Protein AF-A0A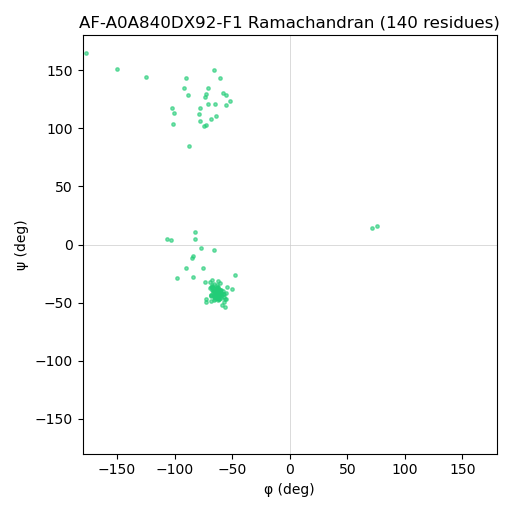840DX92-F1 (afdb_monomer)

Solvent-accessible surface area (backbone atoms only — not comparable to full-atom values): 8517 Å² total; per-residue (Å²): 132,84,85,74,58,65,70,58,54,53,52,54,48,53,53,48,51,53,51,50,51,53,52,49,52,52,44,52,51,52,39,49,50,43,52,50,52,39,52,53,47,51,53,49,46,73,71,51,82,52,70,67,60,36,54,54,44,51,52,54,42,55,54,37,52,53,51,41,50,52,41,51,52,52,36,49,76,71,65,58,73,82,78,85,65,82,79,79,75,59,78,94,72,44,72,76,79,78,55,84,82,82,84,81,93,69,54,73,66,58,52,54,50,51,50,52,36,38,76,70,62,76,38,95,42,71,66,62,53,52,54,50,54,5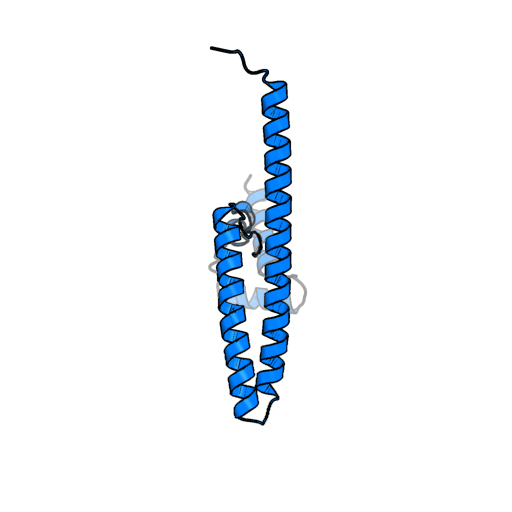1,51,51,57,57,65,74,74,112

Structure (mmCIF, N/CA/C/O backbone):
data_AF-A0A840DX92-F1
#
_entry.id   AF-A0A840DX92-F1
#
loop_
_atom_site.group_PDB
_atom_site.id
_atom_site.type_symbol
_atom_site.label_atom_id
_atom_site.label_alt_id
_atom_site.label_comp_id
_atom_site.label_asym_id
_atom_site.label_entity_id
_atom_site.label_seq_id
_atom_site.pdbx_PDB_ins_code
_atom_site.Cartn_x
_atom_site.Cartn_y
_atom_site.Cartn_z
_atom_site.occupancy
_atom_site.B_iso_or_equiv
_atom_site.auth_seq_id
_atom_site.auth_comp_id
_atom_site.auth_asym_id
_atom_site.auth_atom_id
_atom_site.pdbx_PDB_model_num
ATOM 1 N N . MET A 1 1 ? 45.157 -16.743 -9.647 1.00 46.47 1 MET A N 1
ATOM 2 C CA . MET A 1 1 ? 43.713 -16.441 -9.500 1.00 46.47 1 MET A CA 1
ATOM 3 C C . MET A 1 1 ? 42.915 -17.685 -9.875 1.00 46.47 1 MET A C 1
ATOM 5 O O . MET A 1 1 ? 43.196 -18.246 -10.924 1.00 46.47 1 MET A O 1
ATOM 9 N N . ARG A 1 2 ? 41.995 -18.182 -9.030 1.00 54.06 2 ARG A N 1
ATOM 10 C CA . ARG A 1 2 ? 41.185 -19.369 -9.380 1.00 54.06 2 ARG A CA 1
ATOM 11 C C . ARG A 1 2 ? 40.133 -18.986 -10.433 1.00 54.06 2 ARG A C 1
ATOM 13 O O . ARG A 1 2 ? 39.370 -18.057 -10.166 1.00 54.06 2 ARG A O 1
ATOM 20 N N . PRO A 1 3 ? 40.038 -19.690 -11.574 1.00 50.78 3 PRO A N 1
ATOM 21 C CA . PRO A 1 3 ? 38.937 -19.497 -12.504 1.00 50.78 3 PRO A CA 1
ATOM 22 C C . PRO A 1 3 ? 37.658 -20.018 -11.843 1.00 50.78 3 PRO A C 1
ATOM 24 O O . PRO A 1 3 ? 37.463 -21.210 -11.620 1.00 50.78 3 PRO A O 1
ATOM 27 N N . THR A 1 4 ? 36.784 -19.104 -11.453 1.00 64.56 4 THR A N 1
ATOM 28 C CA . THR A 1 4 ? 35.440 -19.431 -10.976 1.00 64.56 4 THR A CA 1
ATOM 29 C C . THR A 1 4 ? 34.589 -19.899 -12.149 1.00 64.56 4 THR A C 1
ATOM 31 O O . THR A 1 4 ? 34.387 -19.146 -13.100 1.00 64.56 4 THR A O 1
ATOM 34 N N . ASN A 1 5 ? 34.070 -21.122 -12.058 1.00 74.06 5 ASN A N 1
ATOM 35 C CA . ASN A 1 5 ? 33.179 -21.703 -13.054 1.00 74.06 5 ASN A CA 1
ATOM 36 C C . ASN A 1 5 ? 31.946 -20.791 -13.286 1.00 74.06 5 ASN A C 1
ATOM 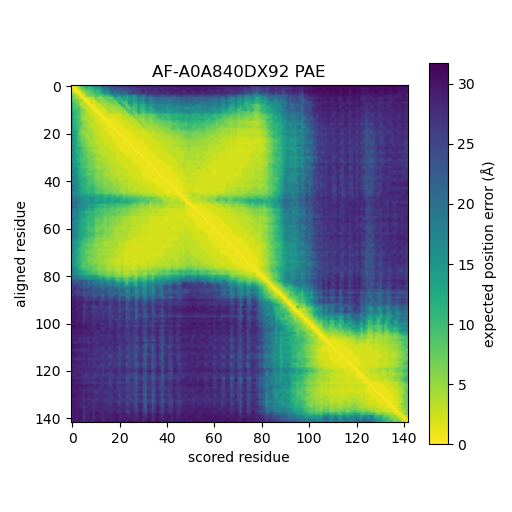38 O O . ASN A 1 5 ? 31.189 -20.553 -12.336 1.00 74.06 5 ASN A O 1
ATOM 42 N N . PRO A 1 6 ? 31.716 -20.290 -14.514 1.00 71.75 6 PRO A N 1
ATOM 43 C CA . PRO A 1 6 ? 30.628 -19.358 -14.815 1.00 71.75 6 PRO A CA 1
ATOM 44 C C . PRO A 1 6 ? 29.239 -19.961 -14.562 1.00 71.75 6 PRO A C 1
ATOM 46 O O . PRO A 1 6 ? 28.342 -19.250 -14.114 1.00 71.75 6 PRO A O 1
ATOM 49 N N . ARG A 1 7 ? 29.071 -21.281 -14.741 1.00 69.69 7 ARG A N 1
ATOM 50 C CA . ARG A 1 7 ? 27.802 -21.976 -14.452 1.00 69.69 7 ARG A CA 1
ATOM 51 C C . ARG A 1 7 ? 27.480 -21.996 -12.958 1.00 69.69 7 ARG A C 1
ATOM 53 O O . ARG A 1 7 ? 26.326 -21.842 -12.579 1.00 69.69 7 ARG A O 1
ATOM 60 N N . LYS A 1 8 ? 28.506 -22.133 -12.110 1.00 70.94 8 LYS A N 1
ATOM 61 C CA . LYS A 1 8 ? 28.344 -22.107 -10.650 1.00 70.94 8 LYS A CA 1
ATOM 62 C C . LYS A 1 8 ? 27.934 -20.712 -10.165 1.00 70.94 8 LYS A C 1
ATOM 64 O O . LYS A 1 8 ? 26.987 -20.595 -9.402 1.00 70.94 8 LYS A O 1
ATOM 69 N N . ARG A 1 9 ? 28.562 -19.657 -10.703 1.00 69.88 9 ARG A N 1
ATOM 70 C CA . ARG A 1 9 ? 28.178 -18.261 -10.420 1.00 69.88 9 ARG A CA 1
ATOM 71 C C . ARG A 1 9 ? 26.729 -17.953 -10.813 1.00 69.88 9 ARG A C 1
ATOM 73 O O . ARG A 1 9 ? 26.036 -17.297 -10.047 1.00 69.88 9 ARG A O 1
ATOM 80 N N . ALA A 1 10 ? 26.276 -18.425 -11.975 1.00 72.00 10 ALA A N 1
ATOM 81 C CA . ALA A 1 10 ? 24.899 -18.220 -12.427 1.00 72.00 10 ALA A CA 1
ATOM 82 C C . ALA A 1 10 ? 23.871 -18.909 -11.510 1.00 72.00 10 ALA A C 1
ATOM 84 O O . ALA A 1 10 ? 22.875 -18.295 -11.139 1.00 72.00 10 ALA A O 1
ATOM 85 N N . PHE A 1 11 ? 24.145 -20.146 -11.084 1.00 75.12 11 PHE A N 1
ATOM 86 C CA . PHE A 1 11 ? 23.294 -20.868 -10.133 1.00 75.12 11 PHE A CA 1
ATOM 87 C C . PHE A 1 11 ? 23.232 -20.175 -8.762 1.00 75.12 11 PHE A C 1
ATOM 89 O O . PHE A 1 11 ? 22.150 -20.013 -8.200 1.00 75.12 11 PHE A O 1
ATOM 96 N N . ASP A 1 12 ? 24.374 -19.715 -8.243 1.00 77.19 12 ASP A N 1
ATOM 97 C CA . ASP A 1 12 ? 24.442 -19.003 -6.960 1.00 77.19 12 ASP A CA 1
ATOM 98 C C . ASP A 1 12 ? 23.653 -17.675 -7.003 1.00 77.19 12 ASP A C 1
ATOM 100 O O . ASP A 1 12 ? 22.953 -17.331 -6.045 1.00 77.19 12 ASP A O 1
ATOM 104 N N . LEU A 1 13 ? 23.703 -16.957 -8.134 1.00 79.62 13 LEU A N 1
ATOM 105 C CA . LEU A 1 13 ? 22.904 -15.750 -8.380 1.00 79.62 13 LEU A CA 1
ATOM 106 C C . LEU A 1 13 ? 21.401 -16.056 -8.427 1.00 79.62 13 LEU A C 1
ATOM 108 O O . LEU A 1 13 ? 20.617 -15.374 -7.771 1.00 79.62 13 LEU A O 1
ATOM 112 N N . GLU A 1 14 ? 20.992 -17.114 -9.128 1.00 81.75 14 GLU A N 1
ATOM 113 C CA . GLU A 1 14 ? 19.582 -17.509 -9.226 1.00 81.75 14 GLU A CA 1
ATOM 114 C C . GLU A 1 14 ? 18.994 -17.888 -7.852 1.00 81.75 14 GLU A C 1
ATOM 116 O O . GLU A 1 14 ? 17.871 -17.507 -7.506 1.00 81.75 14 GLU A O 1
ATOM 121 N N . GLN A 1 15 ? 19.759 -18.606 -7.024 1.00 85.25 15 GLN A N 1
ATOM 122 C CA . GLN A 1 15 ? 19.353 -18.945 -5.655 1.00 85.25 15 GLN A CA 1
ATOM 123 C C . GLN A 1 15 ? 19.249 -17.701 -4.766 1.00 85.25 15 GLN A C 1
ATOM 125 O O . GLN A 1 15 ? 18.307 -17.574 -3.974 1.00 85.25 15 GLN A O 1
ATOM 130 N N . TYR A 1 16 ? 20.183 -16.760 -4.915 1.00 84.75 16 TYR A N 1
ATOM 131 C CA . TYR A 1 16 ? 20.140 -15.479 -4.218 1.00 84.75 16 TYR A CA 1
ATOM 132 C C . TYR A 1 16 ? 18.891 -14.670 -4.598 1.00 84.75 16 TYR A C 1
ATOM 134 O O . TYR A 1 16 ? 18.167 -14.211 -3.712 1.00 84.75 16 TYR A O 1
ATOM 142 N N . GLU A 1 17 ? 18.576 -14.560 -5.889 1.00 85.50 17 GLU A N 1
ATOM 143 C CA . GLU A 1 17 ? 17.382 -13.864 -6.377 1.00 85.50 17 GLU A CA 1
ATOM 144 C C . GLU A 1 17 ? 16.087 -14.509 -5.874 1.00 85.50 17 GLU A C 1
ATOM 146 O O . GLU A 1 17 ? 15.185 -13.808 -5.409 1.00 85.50 17 GLU A O 1
ATOM 151 N N . LYS A 1 18 ? 15.995 -15.845 -5.894 1.00 87.88 18 LYS A N 1
ATOM 152 C CA . LYS A 1 18 ? 14.846 -16.577 -5.330 1.00 87.88 18 LYS A CA 1
ATOM 153 C C . LYS A 1 18 ? 14.673 -16.289 -3.840 1.00 87.88 18 LYS A C 1
ATOM 155 O O . LYS A 1 18 ? 13.550 -16.080 -3.380 1.00 87.88 18 LYS A O 1
ATOM 160 N N . LYS A 1 19 ? 15.771 -16.242 -3.081 1.00 88.50 19 LYS A N 1
ATOM 161 C CA . LYS A 1 19 ? 15.740 -15.909 -1.651 1.00 88.50 19 LYS A CA 1
ATOM 162 C C . LYS A 1 19 ? 15.285 -14.467 -1.418 1.00 88.50 19 LYS A C 1
ATOM 164 O O . LYS A 1 19 ? 14.463 -14.241 -0.534 1.00 88.50 19 LYS A O 1
ATOM 169 N N . GLN A 1 20 ? 15.766 -13.515 -2.217 1.00 87.06 20 GLN A N 1
ATOM 170 C CA . GLN A 1 20 ? 15.334 -12.115 -2.142 1.00 87.06 20 GLN A CA 1
ATOM 171 C C . GLN A 1 20 ? 13.840 -11.966 -2.450 1.00 87.06 20 GLN A C 1
ATOM 173 O O . GLN A 1 20 ? 13.124 -11.334 -1.676 1.00 87.06 20 GLN A O 1
ATOM 178 N N . LYS A 1 21 ? 13.343 -12.622 -3.507 1.00 88.25 21 LYS A N 1
ATOM 179 C CA . LYS A 1 21 ? 11.913 -12.622 -3.863 1.00 88.25 21 LYS A CA 1
ATOM 180 C C . LYS A 1 21 ? 11.036 -13.140 -2.725 1.00 88.25 21 LYS A C 1
ATOM 182 O O . LYS A 1 21 ? 10.131 -12.430 -2.304 1.00 88.25 21 LYS A O 1
ATOM 187 N N . LYS A 1 22 ? 11.371 -14.299 -2.145 1.00 90.81 22 LYS A N 1
ATOM 188 C CA . LYS A 1 22 ? 10.637 -14.854 -0.990 1.00 90.81 22 LYS A CA 1
ATOM 189 C C . LYS A 1 22 ? 10.617 -13.906 0.207 1.00 90.81 22 LYS A C 1
ATOM 191 O O . LYS A 1 22 ? 9.616 -13.789 0.903 1.00 90.81 22 LYS A O 1
ATOM 196 N N . GLN A 1 23 ? 11.732 -13.228 0.469 1.00 90.19 23 GLN A N 1
ATOM 197 C CA . GLN A 1 23 ? 11.794 -12.265 1.563 1.00 90.19 23 GLN A CA 1
ATOM 198 C C . GLN A 1 23 ? 10.946 -11.018 1.296 1.00 90.19 23 GLN A C 1
ATOM 200 O O . GLN A 1 23 ? 10.355 -10.488 2.233 1.00 90.19 23 GLN A O 1
ATOM 205 N N . ILE A 1 24 ? 10.902 -10.542 0.051 1.00 90.31 24 ILE A N 1
ATOM 206 C CA . ILE A 1 24 ? 10.035 -9.435 -0.363 1.00 90.31 24 ILE A CA 1
ATOM 207 C C . ILE A 1 24 ? 8.565 -9.848 -0.235 1.00 90.31 24 ILE A C 1
ATOM 209 O O . ILE A 1 24 ? 7.790 -9.112 0.364 1.00 90.31 24 ILE A O 1
ATOM 213 N N . GLU A 1 25 ? 8.192 -11.035 -0.719 1.00 91.62 25 GLU A N 1
ATOM 214 C CA . GLU A 1 25 ? 6.835 -11.586 -0.584 1.00 91.62 25 GLU A CA 1
ATOM 215 C C . GLU A 1 25 ? 6.397 -11.670 0.881 1.00 91.62 25 GLU A C 1
ATOM 217 O O . GLU A 1 25 ? 5.320 -11.194 1.230 1.00 91.62 25 GLU A O 1
ATOM 222 N N . HIS A 1 26 ? 7.263 -12.184 1.757 1.00 92.31 26 HIS A N 1
ATOM 223 C CA . HIS A 1 26 ? 6.989 -12.257 3.194 1.00 92.31 26 HIS A CA 1
ATOM 224 C C . HIS A 1 26 ? 6.768 -10.881 3.832 1.00 92.31 26 HIS A C 1
ATOM 226 O O . HIS A 1 26 ? 5.880 -10.704 4.663 1.00 92.31 26 HIS A O 1
ATOM 232 N N . LEU A 1 27 ? 7.569 -9.884 3.446 1.00 90.50 27 LEU A N 1
ATOM 233 C CA . LEU A 1 27 ? 7.412 -8.513 3.934 1.00 90.50 27 LEU A CA 1
ATOM 234 C C . LEU A 1 27 ? 6.127 -7.859 3.416 1.00 90.50 27 LEU A C 1
ATOM 236 O O . LEU A 1 27 ? 5.480 -7.128 4.163 1.00 90.50 27 LEU A O 1
ATOM 240 N N . LEU A 1 28 ? 5.738 -8.142 2.171 1.00 90.50 28 LEU A N 1
ATOM 241 C CA . LEU A 1 28 ? 4.468 -7.683 1.611 1.00 90.50 28 LEU A CA 1
ATOM 242 C C . LEU A 1 28 ? 3.280 -8.294 2.351 1.00 90.50 28 LEU A C 1
ATOM 244 O O . LEU A 1 28 ? 2.308 -7.587 2.612 1.00 90.50 28 LEU A O 1
ATOM 248 N N . GLU A 1 29 ? 3.350 -9.575 2.707 1.00 93.75 29 GLU A N 1
ATOM 249 C CA . GLU A 1 29 ? 2.273 -10.232 3.447 1.00 93.75 29 GLU A CA 1
ATOM 250 C C . GLU A 1 29 ? 2.128 -9.643 4.851 1.00 93.75 29 GLU A C 1
ATOM 252 O O . GLU A 1 29 ? 1.051 -9.168 5.206 1.00 93.75 29 GLU A O 1
ATOM 257 N N . LYS A 1 30 ? 3.240 -9.488 5.580 1.00 91.94 30 LYS A N 1
ATOM 258 C CA . LYS A 1 30 ? 3.254 -8.783 6.873 1.00 91.94 30 LYS A CA 1
ATOM 259 C C . LYS A 1 30 ? 2.699 -7.365 6.786 1.00 91.94 30 LYS A C 1
ATOM 261 O O . LYS A 1 30 ? 1.960 -6.920 7.659 1.00 91.94 30 LYS A O 1
ATOM 266 N N . GLN A 1 31 ? 3.047 -6.629 5.732 1.00 91.38 31 GLN A N 1
ATOM 267 C CA . GLN A 1 31 ? 2.530 -5.280 5.530 1.00 91.38 31 GLN A CA 1
ATOM 268 C C . GLN A 1 31 ? 1.004 -5.283 5.343 1.00 91.38 31 GLN A C 1
ATOM 270 O O . GLN A 1 31 ? 0.324 -4.404 5.879 1.00 91.38 31 GLN A O 1
ATOM 275 N N . LYS A 1 32 ? 0.453 -6.255 4.601 1.00 92.00 32 LYS A N 1
ATOM 276 C CA . LYS A 1 32 ? -1.002 -6.412 4.451 1.00 92.00 32 LYS A CA 1
ATOM 277 C C . LYS A 1 32 ? -1.667 -6.765 5.777 1.00 92.00 32 LYS A C 1
ATOM 279 O O . LYS A 1 32 ? -2.695 -6.166 6.088 1.00 92.00 32 LYS A O 1
ATOM 284 N N . GLU A 1 33 ? -1.085 -7.684 6.545 1.00 93.94 33 GLU A N 1
ATOM 285 C CA . GLU A 1 33 ? -1.573 -8.071 7.873 1.00 93.94 33 GLU A CA 1
ATOM 286 C C . GLU A 1 33 ? -1.663 -6.840 8.782 1.00 93.94 33 GLU A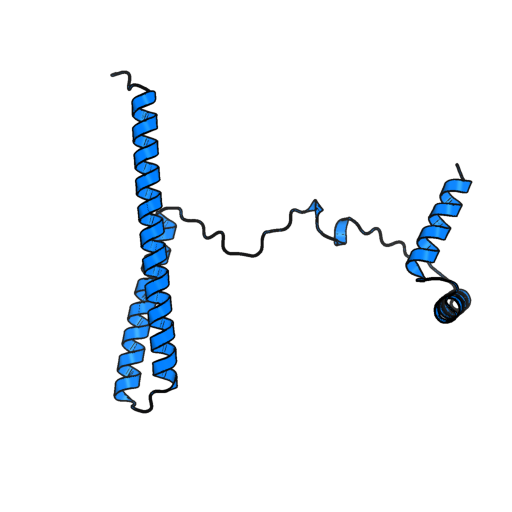 C 1
ATOM 288 O O . GLU A 1 33 ? -2.755 -6.500 9.242 1.00 93.94 33 GLU A O 1
ATOM 293 N N . PHE A 1 34 ? -0.575 -6.073 8.919 1.00 93.00 34 PHE A N 1
ATOM 294 C CA . PHE A 1 34 ? -0.573 -4.854 9.733 1.00 93.00 34 PHE A CA 1
ATOM 295 C C . PHE A 1 34 ? -1.599 -3.815 9.262 1.00 93.00 34 PHE A C 1
ATOM 297 O O . PHE A 1 34 ? -2.254 -3.175 10.084 1.00 93.00 34 PHE A O 1
ATOM 304 N N . LEU A 1 35 ? -1.777 -3.647 7.946 1.00 91.56 35 LEU A N 1
ATOM 305 C CA . LEU A 1 35 ? -2.798 -2.750 7.397 1.00 91.56 35 LEU A CA 1
ATOM 306 C C . LEU A 1 35 ? -4.220 -3.229 7.707 1.00 91.56 35 LEU A C 1
ATOM 308 O O . LEU A 1 35 ? -5.105 -2.404 7.940 1.00 91.56 35 LEU A O 1
ATOM 312 N N . SER A 1 36 ? -4.457 -4.540 7.684 1.00 94.00 36 SER A N 1
ATOM 313 C CA . SER A 1 36 ? -5.760 -5.120 8.008 1.00 94.00 36 SER A CA 1
ATOM 314 C C . SER A 1 36 ? -6.097 -4.941 9.491 1.00 94.00 36 SER A C 1
ATOM 316 O O . SER A 1 36 ? -7.184 -4.458 9.813 1.00 94.00 36 SER A O 1
ATOM 318 N N . GLU A 1 37 ? -5.133 -5.197 10.379 1.00 94.12 37 GLU A N 1
ATOM 319 C CA . GLU A 1 37 ? -5.265 -4.986 11.821 1.00 94.12 37 GLU A CA 1
ATOM 320 C C . GLU A 1 37 ? -5.495 -3.510 12.149 1.00 94.12 37 GLU A C 1
ATOM 322 O O . GLU A 1 37 ? -6.390 -3.175 12.925 1.00 94.12 37 GLU A O 1
ATOM 327 N N . TRP A 1 38 ? -4.743 -2.607 11.513 1.00 94.50 38 TRP A N 1
ATOM 328 C CA . TRP A 1 38 ? -4.914 -1.170 11.707 1.00 94.50 38 TRP A CA 1
ATOM 329 C C . TRP A 1 38 ? -6.311 -0.703 11.283 1.00 94.50 38 TRP A C 1
ATOM 331 O O . TRP A 1 38 ? -6.944 0.068 12.001 1.00 94.50 38 TRP A O 1
ATOM 341 N N . LYS A 1 39 ? -6.841 -1.206 10.158 1.00 93.62 39 LYS A N 1
ATOM 342 C CA . LYS A 1 39 ? -8.214 -0.900 9.716 1.00 93.62 39 LYS A CA 1
ATOM 343 C C . LYS A 1 39 ? -9.265 -1.422 10.696 1.00 93.62 39 LYS A C 1
ATOM 345 O O . LYS A 1 39 ? -10.237 -0.717 10.964 1.00 93.62 39 LYS A O 1
ATOM 350 N N . ALA A 1 40 ? -9.076 -2.629 11.228 1.00 94.19 40 ALA A N 1
ATOM 351 C CA . ALA A 1 40 ? -9.974 -3.201 12.227 1.00 94.19 40 ALA A CA 1
ATOM 352 C C . ALA A 1 40 ? -9.977 -2.367 13.518 1.00 94.19 40 ALA A C 1
ATOM 354 O O . ALA A 1 40 ? -11.043 -2.019 14.025 1.00 94.19 40 ALA A O 1
ATOM 355 N N . LEU A 1 41 ? -8.795 -1.970 13.999 1.00 92.94 41 LEU A N 1
ATOM 356 C CA . LEU A 1 41 ? -8.656 -1.109 15.175 1.00 92.94 41 LEU A CA 1
ATOM 357 C C . LEU A 1 41 ? -9.212 0.293 14.943 1.00 92.94 41 LEU A C 1
ATOM 359 O O . LEU A 1 41 ? -9.846 0.835 15.840 1.00 92.94 41 LEU A O 1
ATOM 363 N N . LYS A 1 42 ? -9.045 0.860 13.745 1.00 93.25 42 LYS A N 1
ATOM 364 C CA . LYS A 1 42 ? -9.653 2.144 13.388 1.00 93.25 42 LYS A CA 1
ATOM 365 C C . LYS A 1 42 ? -11.176 2.084 13.489 1.00 93.25 42 LYS A C 1
ATOM 367 O O . LYS A 1 42 ? -11.780 2.962 14.093 1.00 93.25 42 LYS A O 1
ATOM 372 N N . LYS A 1 43 ? -11.788 1.024 12.955 1.00 93.94 43 LYS A N 1
ATOM 373 C CA . LYS A 1 43 ? -13.236 0.819 13.066 1.00 93.94 43 LYS A CA 1
ATOM 374 C C . LYS A 1 43 ? -13.668 0.672 14.529 1.00 93.94 43 LYS A C 1
ATOM 376 O O . LYS A 1 43 ? -14.646 1.288 14.929 1.00 93.94 43 LYS A O 1
ATOM 381 N N . ALA A 1 44 ? -12.919 -0.094 15.326 1.00 92.00 44 ALA A N 1
ATOM 382 C CA . ALA A 1 44 ? -13.187 -0.240 16.756 1.00 92.00 44 ALA A CA 1
ATOM 383 C C . ALA A 1 44 ? -13.076 1.100 17.505 1.00 92.00 44 ALA A C 1
ATOM 385 O O . ALA A 1 44 ? -13.926 1.409 18.331 1.00 92.00 44 ALA A O 1
ATOM 386 N N . PHE A 1 45 ? -12.079 1.927 17.177 1.00 92.62 45 PHE A N 1
ATOM 387 C CA . PHE A 1 45 ? -11.893 3.259 17.758 1.00 92.62 45 PHE A CA 1
ATOM 388 C C . PHE A 1 45 ? -13.081 4.196 17.489 1.00 92.62 45 PHE A C 1
ATOM 390 O O . PHE A 1 45 ? -13.470 4.964 18.369 1.00 92.62 45 PHE A O 1
ATOM 397 N N . GLU A 1 46 ? -13.653 4.134 16.283 1.00 92.38 46 GLU A N 1
ATOM 398 C CA . GLU A 1 46 ? -14.814 4.940 15.882 1.00 92.38 46 GLU A CA 1
ATOM 399 C C . GLU A 1 46 ? -16.087 4.539 16.643 1.00 92.38 46 GLU A C 1
ATOM 401 O O . GLU A 1 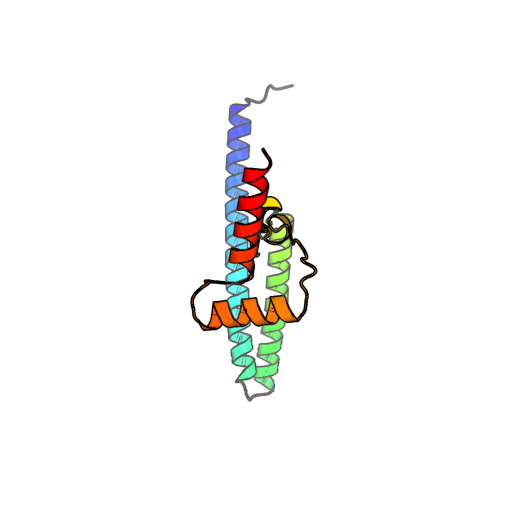46 ? -16.899 5.403 16.972 1.00 92.38 46 GLU A O 1
ATOM 406 N N . THR A 1 47 ? -16.249 3.250 16.956 1.00 93.06 47 THR A N 1
ATOM 407 C CA . THR A 1 47 ? -17.430 2.722 17.658 1.00 93.06 47 THR A CA 1
ATOM 408 C C . THR A 1 47 ? -17.307 2.718 19.179 1.00 93.06 47 THR A C 1
ATOM 410 O O . THR A 1 47 ? -18.321 2.630 19.864 1.00 93.06 47 THR A O 1
ATOM 413 N N . GLU A 1 48 ? -16.089 2.778 19.716 1.00 92.00 48 GLU A N 1
ATOM 414 C CA . GLU A 1 48 ? -15.856 2.665 21.154 1.00 92.00 48 GLU A CA 1
ATOM 415 C C . GLU A 1 48 ? -16.340 3.920 21.893 1.00 92.00 48 GLU A C 1
ATOM 417 O O . GLU A 1 48 ? -16.078 5.051 21.481 1.00 92.00 48 GLU A O 1
ATOM 422 N N . SER A 1 49 ? -17.049 3.742 23.002 1.00 89.38 49 SER A N 1
ATOM 423 C CA . SER A 1 49 ? -17.555 4.850 23.823 1.00 89.38 49 SER A CA 1
ATOM 424 C C . SER A 1 49 ? -16.658 5.137 25.023 1.00 89.38 49 SER A C 1
ATOM 426 O O . SER A 1 49 ? -16.549 6.294 25.433 1.00 89.38 49 SER A O 1
ATOM 428 N N . ASP A 1 50 ? -15.964 4.118 25.536 1.00 95.12 50 ASP A N 1
ATOM 429 C CA . ASP A 1 50 ? -15.104 4.270 26.702 1.00 95.12 50 ASP A CA 1
ATOM 430 C C . ASP A 1 50 ? -13.816 5.038 26.360 1.00 95.12 50 ASP A C 1
ATOM 432 O O . ASP A 1 50 ? -13.088 4.735 25.408 1.00 95.12 50 ASP A O 1
ATOM 436 N N . ALA A 1 51 ? -13.517 6.056 27.167 1.00 91.31 51 ALA A N 1
ATOM 437 C CA . ALA A 1 51 ? -12.355 6.916 26.994 1.00 91.31 51 ALA A CA 1
ATOM 438 C C . ALA A 1 51 ? -11.036 6.177 27.272 1.00 91.31 51 ALA A C 1
ATOM 440 O O . ALA A 1 51 ? -10.013 6.497 26.654 1.00 91.31 51 ALA A O 1
ATOM 441 N N . PHE A 1 52 ? -11.037 5.208 28.193 1.00 92.94 52 PHE A N 1
ATOM 442 C CA . PHE A 1 52 ? -9.843 4.423 28.498 1.00 92.94 52 PHE A CA 1
ATOM 443 C C . PHE A 1 52 ? -9.530 3.434 27.369 1.00 92.94 52 PHE A C 1
ATOM 445 O O . PHE A 1 52 ? -8.411 3.445 26.841 1.00 92.94 52 PHE A O 1
ATOM 452 N N . GLU A 1 53 ? -10.519 2.661 26.917 1.00 91.62 53 GLU A N 1
ATOM 453 C CA . GLU A 1 53 ? -10.338 1.755 25.778 1.00 91.62 53 GLU A CA 1
ATOM 454 C C . GLU A 1 53 ? -10.011 2.500 24.475 1.00 91.62 53 GLU A C 1
ATOM 456 O O . GLU A 1 53 ? -9.100 2.091 23.749 1.00 91.62 53 GLU A O 1
ATOM 461 N N . LYS A 1 54 ? -10.596 3.680 24.226 1.00 93.06 54 LYS A N 1
ATOM 462 C CA . LYS A 1 54 ? -10.182 4.545 23.104 1.00 93.06 54 LYS A CA 1
ATOM 463 C C . LYS A 1 54 ? -8.694 4.888 23.135 1.00 93.06 54 LYS A C 1
ATOM 465 O O . LYS A 1 54 ? -8.014 4.763 22.114 1.00 93.06 54 LYS A O 1
ATOM 470 N N . LYS A 1 55 ? -8.153 5.287 24.292 1.00 93.88 55 LYS A N 1
ATOM 471 C CA . LYS A 1 55 ? -6.713 5.580 24.434 1.00 93.88 55 LYS A CA 1
ATOM 472 C C . LYS A 1 55 ? -5.855 4.343 24.170 1.00 93.88 55 LYS A C 1
ATOM 474 O O . LYS A 1 55 ? -4.825 4.440 23.500 1.00 93.88 55 LYS A O 1
ATOM 479 N N . ARG A 1 56 ? -6.285 3.175 24.652 1.00 94.31 56 ARG A N 1
ATOM 480 C CA . ARG A 1 56 ? -5.588 1.903 24.426 1.00 94.31 56 ARG A CA 1
ATOM 481 C C . ARG A 1 56 ? -5.576 1.514 22.946 1.00 94.31 56 ARG A C 1
ATOM 483 O O . ARG A 1 56 ? -4.529 1.108 22.435 1.00 94.31 56 ARG A O 1
ATOM 490 N N . ILE A 1 57 ? -6.704 1.657 22.252 1.00 93.12 57 ILE A N 1
ATOM 491 C CA . ILE A 1 57 ? -6.813 1.400 20.811 1.00 93.12 57 ILE A CA 1
ATOM 492 C C . ILE A 1 57 ? -5.921 2.372 20.029 1.00 93.12 57 ILE A C 1
ATOM 494 O O . ILE A 1 57 ? -5.148 1.926 19.180 1.00 93.12 57 ILE A O 1
ATOM 498 N N . ALA A 1 58 ? -5.936 3.665 20.364 1.00 92.94 58 ALA A N 1
ATOM 499 C CA . ALA A 1 58 ? -5.082 4.665 19.722 1.00 92.94 58 ALA A CA 1
ATO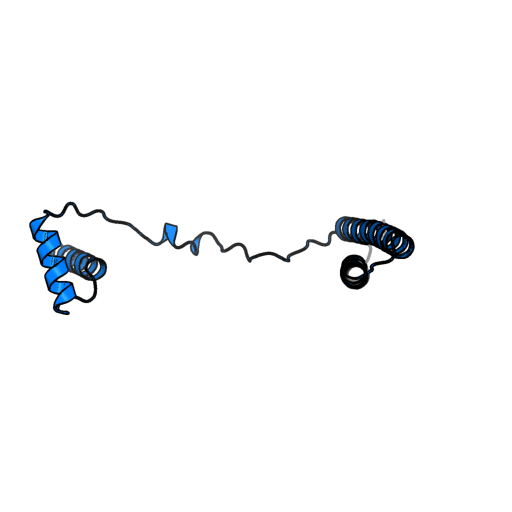M 500 C C . ALA A 1 58 ? -3.585 4.330 19.850 1.00 92.94 58 ALA A C 1
ATOM 502 O O . ALA A 1 58 ? -2.844 4.406 18.868 1.00 92.94 58 ALA A O 1
ATOM 503 N N . TYR A 1 59 ? -3.137 3.882 21.027 1.00 94.38 59 TYR A N 1
ATOM 504 C CA . TYR A 1 59 ? -1.751 3.448 21.225 1.00 94.38 59 TYR A CA 1
ATOM 505 C C . TYR A 1 59 ? -1.387 2.240 20.345 1.00 94.38 59 TYR A C 1
ATOM 507 O O . TYR A 1 59 ? -0.329 2.213 19.711 1.00 94.38 59 TYR A O 1
ATOM 515 N N . LYS A 1 60 ? -2.281 1.245 20.255 1.00 93.44 60 LYS A N 1
ATOM 516 C CA . LYS A 1 60 ? -2.092 0.084 19.368 1.00 93.44 60 LYS A CA 1
ATOM 517 C C . LYS A 1 60 ? -2.019 0.501 17.897 1.00 93.44 60 LYS A C 1
ATOM 519 O O . LYS A 1 60 ? -1.157 0.002 17.176 1.00 93.44 60 LYS A O 1
ATOM 524 N N . MET A 1 61 ? -2.864 1.439 17.467 1.00 94.06 61 MET A N 1
ATOM 525 C CA . MET A 1 61 ? -2.839 1.979 16.104 1.00 94.06 61 MET A CA 1
ATOM 526 C C . MET A 1 61 ? -1.511 2.674 15.788 1.00 94.06 61 MET A C 1
ATOM 528 O O . MET A 1 61 ? -0.901 2.354 14.771 1.00 94.06 61 MET A O 1
ATOM 532 N N . GLN A 1 62 ? -1.006 3.533 16.680 1.00 94.31 62 GLN A N 1
ATOM 533 C CA . GLN A 1 62 ? 0.302 4.183 16.503 1.00 94.31 62 GLN A CA 1
ATOM 534 C C . GLN A 1 62 ? 1.453 3.170 16.424 1.00 94.31 62 GLN A C 1
ATOM 536 O O . GLN A 1 62 ? 2.389 3.331 15.637 1.00 94.31 62 GLN A O 1
ATOM 541 N N . SER A 1 63 ? 1.398 2.106 17.230 1.00 94.19 63 SER A N 1
ATOM 542 C CA . SER A 1 63 ? 2.386 1.025 17.170 1.00 94.19 63 SER A CA 1
ATOM 543 C C . SER A 1 63 ? 2.369 0.320 15.808 1.00 94.19 63 SER A C 1
ATOM 545 O O . SER A 1 63 ? 3.426 0.086 15.217 1.00 94.19 63 SER A O 1
ATOM 547 N N . LEU A 1 64 ? 1.178 0.027 15.277 1.00 92.75 64 LEU A N 1
ATOM 548 C CA . LEU A 1 64 ? 1.017 -0.591 13.960 1.00 92.75 64 LEU A CA 1
ATOM 549 C C . LEU A 1 64 ? 1.453 0.326 12.818 1.00 92.75 64 LEU A C 1
ATOM 551 O O . LEU A 1 64 ? 2.106 -0.150 11.895 1.00 92.75 64 LEU A O 1
ATOM 555 N N . GLU A 1 65 ? 1.179 1.627 12.893 1.00 93.38 65 GLU A N 1
ATOM 556 C CA . GLU A 1 65 ? 1.661 2.602 11.905 1.00 93.38 65 GLU A CA 1
ATOM 557 C C . GLU A 1 65 ? 3.184 2.578 11.787 1.00 93.38 65 GLU A C 1
ATOM 559 O O . GLU A 1 65 ? 3.719 2.486 10.681 1.00 93.38 65 GLU A O 1
ATOM 564 N N . ARG A 1 66 ? 3.894 2.549 12.923 1.00 93.62 66 ARG A N 1
ATOM 565 C CA . ARG A 1 66 ? 5.359 2.411 12.927 1.00 93.62 66 ARG A CA 1
ATOM 566 C C . ARG A 1 66 ? 5.812 1.100 12.288 1.00 93.62 66 ARG A C 1
ATOM 568 O O . ARG A 1 66 ? 6.770 1.099 11.522 1.00 93.62 66 ARG A O 1
ATOM 575 N N . ARG A 1 67 ? 5.131 -0.017 12.567 1.00 92.31 67 ARG A N 1
ATOM 576 C CA . ARG A 1 67 ? 5.451 -1.328 11.966 1.00 92.31 67 ARG A CA 1
ATOM 577 C C . ARG A 1 67 ? 5.230 -1.350 10.457 1.00 92.31 67 ARG A C 1
ATOM 579 O O . ARG A 1 67 ? 6.059 -1.901 9.736 1.00 92.31 67 ARG A O 1
ATOM 586 N N . ILE A 1 68 ? 4.153 -0.728 9.981 1.00 91.81 68 ILE A N 1
ATOM 587 C CA . ILE A 1 68 ? 3.867 -0.576 8.551 1.00 91.81 68 ILE A CA 1
ATOM 588 C C . ILE A 1 68 ? 4.975 0.232 7.876 1.00 91.81 68 ILE A C 1
ATOM 590 O O . ILE A 1 68 ? 5.428 -0.145 6.794 1.00 91.81 68 ILE A O 1
ATOM 594 N N . GLU A 1 69 ? 5.423 1.319 8.503 1.00 92.12 69 GLU A N 1
ATOM 595 C CA . GLU A 1 69 ? 6.471 2.165 7.936 1.00 92.12 69 GLU A CA 1
ATOM 596 C C . GLU A 1 69 ? 7.828 1.452 7.905 1.00 92.12 69 GLU A C 1
ATOM 598 O O . GLU A 1 69 ? 8.476 1.423 6.860 1.00 92.12 69 GLU A O 1
ATOM 603 N N . MET A 1 70 ? 8.204 0.749 8.978 1.00 92.69 70 MET A N 1
ATOM 604 C CA . MET A 1 70 ? 9.410 -0.092 8.986 1.00 92.69 70 MET A CA 1
ATOM 605 C C . MET A 1 70 ? 9.376 -1.153 7.875 1.00 92.69 70 MET A C 1
ATOM 607 O O . MET A 1 70 ? 10.366 -1.340 7.168 1.00 92.69 70 MET A O 1
ATOM 611 N N . ALA A 1 71 ? 8.230 -1.808 7.657 1.00 90.62 71 ALA A N 1
ATOM 612 C CA . ALA A 1 71 ? 8.079 -2.781 6.576 1.00 90.62 71 ALA A CA 1
ATOM 613 C C . ALA A 1 71 ? 8.251 -2.141 5.183 1.00 90.62 71 ALA A C 1
ATOM 615 O O . ALA A 1 71 ? 8.888 -2.734 4.310 1.00 90.62 71 ALA A O 1
ATOM 616 N N . LYS A 1 72 ? 7.743 -0.917 4.967 1.00 89.94 72 LYS A N 1
ATOM 617 C CA . LYS A 1 72 ? 7.973 -0.168 3.716 1.00 89.94 72 LYS A CA 1
ATOM 618 C C . LYS A 1 72 ? 9.445 0.161 3.510 1.00 89.94 72 LYS A C 1
ATOM 620 O O . LYS A 1 72 ? 9.954 0.002 2.400 1.00 89.94 72 LYS A O 1
ATOM 625 N N . GLU A 1 73 ? 10.128 0.622 4.552 1.00 90.38 73 GLU A N 1
ATOM 626 C CA . GLU A 1 73 ? 11.554 0.934 4.472 1.00 90.38 73 GLU A CA 1
ATOM 627 C C . GLU A 1 73 ? 12.387 -0.310 4.155 1.00 90.38 73 GLU A C 1
ATOM 629 O O . GLU A 1 73 ? 13.290 -0.249 3.318 1.00 90.38 73 GLU A O 1
ATOM 634 N N . GLU A 1 74 ? 12.074 -1.453 4.768 1.00 90.69 74 GLU A N 1
ATOM 635 C CA . GLU A 1 74 ? 12.735 -2.724 4.466 1.00 90.69 74 GLU A CA 1
ATOM 636 C C . GLU A 1 74 ? 12.493 -3.174 3.022 1.00 90.69 74 GLU A C 1
ATOM 638 O O . GLU A 1 74 ? 13.437 -3.580 2.340 1.00 90.69 74 GLU A O 1
ATOM 643 N N . LEU A 1 75 ? 11.262 -3.046 2.520 1.00 89.56 75 LEU A N 1
ATOM 644 C CA . LEU A 1 75 ? 10.937 -3.322 1.119 1.00 89.56 75 LEU A CA 1
ATOM 645 C C . LEU A 1 75 ? 11.742 -2.423 0.171 1.00 89.56 75 LEU A C 1
ATOM 647 O O . LEU A 1 75 ? 12.333 -2.913 -0.795 1.00 89.56 75 LEU A O 1
ATOM 651 N N . LYS A 1 76 ? 11.849 -1.127 0.487 1.00 87.69 76 LYS A N 1
ATOM 652 C CA . LYS A 1 76 ? 12.651 -0.168 -0.283 1.00 87.69 76 LYS A CA 1
ATOM 653 C C . LYS A 1 76 ? 14.138 -0.534 -0.274 1.00 87.69 76 LYS A C 1
ATOM 655 O O . LYS A 1 76 ? 14.765 -0.519 -1.331 1.00 87.69 76 LYS A O 1
ATOM 660 N N . LYS A 1 77 ? 14.696 -0.918 0.882 1.00 88.25 77 LYS A N 1
ATOM 661 C CA . LYS A 1 77 ? 16.092 -1.388 1.011 1.00 88.25 77 LYS A CA 1
ATOM 662 C C . LYS A 1 77 ? 16.361 -2.642 0.176 1.00 88.25 77 LYS A C 1
ATOM 664 O O . LYS A 1 77 ? 17.456 -2.788 -0.356 1.00 88.25 77 LYS A O 1
ATOM 669 N N . LYS A 1 78 ? 15.365 -3.519 0.019 1.00 86.69 78 LYS A N 1
ATOM 670 C CA . LYS A 1 78 ? 15.447 -4.717 -0.836 1.00 86.69 78 LYS A CA 1
ATOM 671 C C . LYS A 1 78 ? 15.183 -4.449 -2.318 1.00 86.69 78 LYS A C 1
ATOM 673 O O . LYS A 1 78 ? 15.155 -5.387 -3.108 1.00 86.69 78 LYS A O 1
ATOM 678 N N . GLY A 1 79 ? 15.000 -3.188 -2.709 1.00 83.94 79 GLY A N 1
ATOM 679 C CA . GLY A 1 79 ? 14.783 -2.806 -4.102 1.00 83.94 79 GLY A CA 1
ATOM 680 C C . GLY A 1 79 ? 13.381 -3.119 -4.625 1.00 83.94 79 GLY A C 1
ATOM 681 O O . GLY A 1 79 ? 13.178 -3.096 -5.840 1.00 83.94 79 GLY A O 1
ATOM 682 N N . TYR A 1 80 ? 12.406 -3.388 -3.747 1.00 84.44 80 TYR A N 1
ATOM 683 C CA . TYR A 1 80 ? 11.013 -3.514 -4.164 1.00 84.44 80 TYR A CA 1
ATOM 684 C C . TYR A 1 80 ? 10.517 -2.164 -4.698 1.00 84.44 80 TYR A C 1
ATOM 686 O O . TYR A 1 80 ? 10.532 -1.152 -3.994 1.00 84.44 80 TYR A O 1
ATOM 694 N N . LYS A 1 81 ? 10.074 -2.156 -5.957 1.00 79.62 81 LYS A N 1
ATOM 695 C CA . LYS A 1 81 ? 9.379 -1.026 -6.574 1.00 79.62 81 LYS A CA 1
ATOM 696 C C . LYS A 1 81 ? 7.896 -1.346 -6.591 1.00 79.62 81 LYS A C 1
ATOM 698 O O . LYS A 1 81 ? 7.484 -2.321 -7.217 1.00 79.62 81 LYS A O 1
ATOM 703 N N . ASP A 1 82 ? 7.108 -0.535 -5.896 1.00 69.69 82 ASP A N 1
ATOM 704 C CA . ASP A 1 82 ? 5.663 -0.698 -5.905 1.00 69.69 82 ASP A CA 1
ATOM 705 C C . ASP A 1 82 ? 5.119 -0.250 -7.266 1.00 69.69 82 ASP A C 1
ATOM 707 O O . ASP A 1 82 ? 5.037 0.939 -7.565 1.00 69.69 82 ASP A O 1
ATOM 711 N N . ASN A 1 83 ? 4.783 -1.216 -8.119 1.00 67.06 83 ASN A N 1
ATOM 712 C CA . ASN A 1 83 ? 4.191 -0.960 -9.433 1.00 67.06 83 ASN A CA 1
ATOM 713 C C . ASN A 1 83 ? 2.670 -0.726 -9.344 1.00 67.06 83 ASN A C 1
ATOM 715 O O . ASN A 1 83 ? 1.978 -0.719 -10.363 1.00 67.06 83 ASN A O 1
ATOM 719 N N . ARG A 1 84 ? 2.122 -0.555 -8.133 1.00 61.38 84 ARG A N 1
ATOM 720 C CA . ARG A 1 84 ? 0.713 -0.219 -7.924 1.00 61.38 84 ARG A CA 1
ATOM 721 C C . ARG A 1 84 ? 0.471 1.246 -8.289 1.00 61.38 84 ARG A C 1
ATOM 723 O O . ARG A 1 84 ? 0.772 2.162 -7.534 1.00 61.38 84 ARG A O 1
ATOM 730 N N . GLY A 1 85 ? -0.101 1.451 -9.469 1.00 59.91 85 GLY A N 1
ATOM 731 C CA . GLY A 1 85 ? -0.522 2.745 -9.993 1.00 59.91 85 GLY A CA 1
ATOM 732 C C . GLY A 1 85 ? -1.206 2.574 -11.347 1.00 59.91 85 GLY A C 1
ATOM 733 O O . GLY A 1 85 ? -1.113 1.515 -11.968 1.00 59.91 85 GLY A O 1
ATOM 734 N N . ARG A 1 86 ? -1.914 3.610 -11.814 1.00 61.03 86 ARG A N 1
ATOM 735 C CA . ARG A 1 86 ? -2.469 3.626 -13.177 1.00 61.03 86 ARG A CA 1
ATOM 736 C C . ARG A 1 86 ? -1.318 3.377 -14.165 1.00 6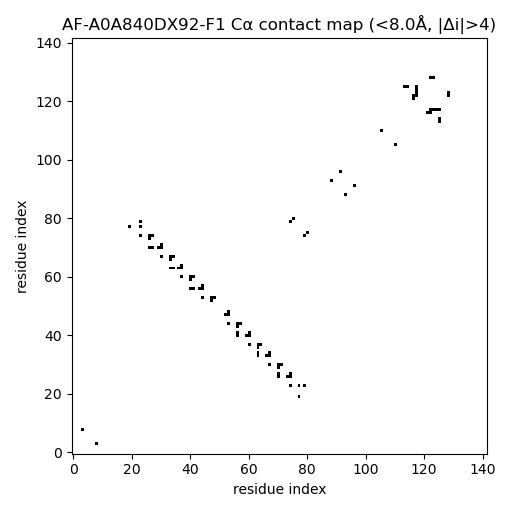1.03 86 ARG A C 1
ATOM 738 O O . ARG A 1 86 ? -0.328 4.107 -14.074 1.00 61.03 86 ARG A O 1
ATOM 745 N N . PRO A 1 87 ? -1.428 2.418 -15.105 1.00 63.06 87 PRO A N 1
ATOM 746 C CA . PRO A 1 87 ? -0.432 2.256 -16.156 1.00 63.06 87 PRO A CA 1
ATOM 747 C C . PRO A 1 87 ? -0.218 3.610 -16.829 1.00 63.06 87 PRO A C 1
ATOM 749 O O . PRO A 1 87 ? -1.187 4.243 -17.268 1.00 63.06 87 PRO A O 1
ATOM 752 N N . LYS A 1 88 ? 1.025 4.101 -16.857 1.00 60.41 88 LYS A N 1
ATOM 753 C CA . LYS A 1 88 ? 1.340 5.284 -17.656 1.00 60.41 88 LYS A CA 1
ATOM 754 C C . LYS A 1 88 ? 1.101 4.887 -19.107 1.00 60.41 88 LYS A C 1
ATOM 756 O O . LYS A 1 88 ? 1.806 4.036 -19.633 1.00 60.41 88 LYS A O 1
ATOM 761 N N . LYS A 1 89 ? 0.054 5.451 -19.708 1.00 59.97 89 LYS A N 1
ATOM 762 C CA . LYS A 1 89 ? -0.215 5.302 -21.136 1.00 59.97 89 LYS A CA 1
ATOM 763 C C . LYS A 1 89 ? 1.003 5.815 -21.904 1.00 59.97 89 LYS A C 1
ATOM 765 O O . LYS A 1 89 ? 1.495 6.899 -21.594 1.00 59.97 89 LYS A O 1
ATOM 770 N N . GLU A 1 90 ? 1.493 5.029 -22.855 1.00 60.41 90 GLU A N 1
ATOM 771 C CA . GLU A 1 90 ? 2.566 5.450 -23.755 1.00 60.41 90 GLU A CA 1
ATOM 772 C C . GLU A 1 90 ? 2.113 6.678 -24.553 1.00 60.41 90 GLU A C 1
ATOM 774 O O . GLU A 1 90 ? 0.930 6.783 -24.901 1.00 60.41 90 GLU A O 1
ATOM 779 N N . ALA A 1 91 ? 3.038 7.609 -24.817 1.00 57.75 91 ALA A N 1
ATOM 780 C CA . ALA A 1 91 ? 2.745 8.921 -25.405 1.00 57.75 91 ALA A CA 1
ATOM 781 C C . ALA A 1 91 ? 1.877 8.829 -26.678 1.00 57.75 91 ALA A C 1
ATOM 783 O O . ALA A 1 91 ? 0.897 9.554 -26.805 1.00 57.75 91 ALA A O 1
ATOM 784 N N . GLY A 1 92 ? 2.095 7.819 -27.528 1.00 56.28 92 GLY A N 1
ATOM 785 C CA . GLY A 1 92 ? 1.319 7.617 -28.762 1.00 56.28 92 GLY A CA 1
ATOM 786 C C . GLY A 1 92 ? -0.171 7.270 -28.590 1.00 56.28 92 GLY A C 1
ATOM 787 O O . GLY A 1 92 ? -0.894 7.177 -29.580 1.00 56.28 92 GLY A O 1
ATOM 788 N N . THR A 1 93 ? -0.661 7.075 -27.360 1.00 55.72 93 THR A N 1
ATOM 789 C CA . THR A 1 93 ? -2.074 6.742 -27.075 1.00 55.72 93 THR A CA 1
ATOM 790 C C . THR A 1 93 ? -2.869 7.904 -26.477 1.00 55.72 93 THR A C 1
ATOM 792 O O . THR A 1 93 ? -4.037 7.741 -26.095 1.00 55.72 93 THR A O 1
ATOM 795 N N . THR A 1 94 ? -2.271 9.095 -26.370 1.00 59.03 94 THR A N 1
ATOM 796 C CA . THR A 1 94 ? -2.998 10.278 -25.907 1.00 59.03 94 THR A CA 1
ATOM 797 C C . THR A 1 94 ? -3.879 10.856 -27.016 1.00 59.03 94 THR A C 1
ATOM 799 O O . THR A 1 94 ? -3.393 11.381 -28.008 1.00 59.03 94 THR A O 1
ATOM 802 N N . TYR A 1 95 ? -5.199 10.858 -26.793 1.00 58.25 95 TYR A N 1
ATOM 803 C CA . TYR A 1 95 ? -6.233 11.433 -27.679 1.00 58.25 95 TYR A CA 1
ATOM 804 C C . TYR A 1 95 ? -5.931 12.858 -28.189 1.00 58.25 95 TYR A C 1
ATOM 806 O O . TYR A 1 95 ? -6.412 13.265 -29.242 1.00 58.25 95 TYR A O 1
ATOM 814 N N . LYS A 1 96 ? -5.134 13.634 -27.442 1.00 57.53 96 LYS A N 1
ATOM 815 C CA . LYS A 1 96 ? -4.720 14.987 -27.833 1.00 57.53 96 LYS A CA 1
ATOM 816 C C . LYS A 1 96 ? -3.784 15.018 -29.045 1.00 57.53 96 LYS A C 1
ATOM 818 O O . LYS A 1 96 ? -3.839 15.995 -29.777 1.00 57.53 96 LYS A O 1
ATOM 823 N N . GLU A 1 97 ? -2.956 13.997 -29.250 1.00 59.06 97 GLU A N 1
ATOM 824 C CA . GLU A 1 97 ? -1.952 13.982 -30.326 1.00 59.06 97 GLU A CA 1
ATOM 825 C C . GLU A 1 97 ? -2.538 13.512 -31.662 1.00 59.06 97 GLU A C 1
ATOM 827 O O . GLU A 1 97 ? -2.104 13.954 -32.717 1.00 59.06 97 GLU A O 1
ATOM 832 N N . GLN A 1 98 ? -3.578 12.674 -31.628 1.00 57.75 98 GLN A N 1
ATOM 833 C CA . GLN A 1 98 ? -4.211 12.131 -32.837 1.00 57.75 98 GLN A CA 1
ATOM 834 C C . GLN A 1 98 ? -5.278 13.057 -33.445 1.00 57.75 98 GLN A C 1
ATOM 836 O O . GLN A 1 98 ? -5.743 12.813 -34.557 1.00 57.75 98 GLN A O 1
ATOM 841 N N . ARG A 1 99 ? -5.699 14.114 -32.735 1.00 58.41 99 ARG A N 1
ATOM 842 C CA . ARG A 1 99 ? -6.766 15.009 -33.200 1.00 58.41 99 ARG A CA 1
ATOM 843 C C . ARG A 1 99 ? -6.196 16.303 -33.776 1.00 58.41 99 ARG A C 1
ATOM 845 O O . ARG A 1 99 ? -5.883 17.230 -33.031 1.00 58.41 99 ARG A O 1
ATOM 852 N N . VAL A 1 100 ? -6.184 16.417 -35.101 1.00 60.06 100 VAL A N 1
ATOM 853 C CA . VAL A 1 100 ? -6.001 17.706 -35.783 1.00 60.06 100 VAL A CA 1
ATOM 854 C C . VAL A 1 100 ? -7.331 18.456 -35.719 1.00 60.06 100 VAL A C 1
ATOM 856 O O . VAL A 1 100 ? -8.300 18.080 -36.372 1.00 60.06 100 VAL A O 1
ATOM 859 N N . LYS A 1 101 ? -7.422 19.491 -34.878 1.00 59.03 101 LYS A N 1
ATOM 860 C C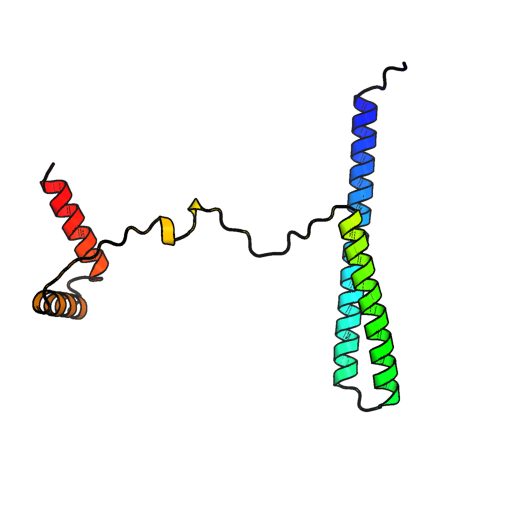A . LYS A 1 101 ? -8.577 20.397 -34.891 1.00 59.03 101 LYS A CA 1
ATOM 861 C C . LYS A 1 101 ? -8.396 21.374 -36.046 1.00 59.03 101 LYS A C 1
ATOM 863 O O . LYS A 1 101 ? -7.507 22.216 -35.971 1.00 59.03 101 LYS A O 1
ATOM 868 N N . PHE A 1 102 ? -9.237 21.291 -37.070 1.00 61.47 102 PHE A N 1
ATOM 869 C CA . PHE A 1 102 ? -9.365 22.385 -38.026 1.00 61.47 102 PHE A CA 1
ATOM 870 C C . PHE A 1 102 ? -10.483 23.323 -37.557 1.00 61.47 102 PHE A C 1
ATOM 872 O O . PHE A 1 102 ? -11.536 22.882 -37.093 1.00 61.47 102 PHE A O 1
ATOM 879 N N . THR A 1 103 ? -10.222 24.624 -37.593 1.00 61.44 103 THR A N 1
ATOM 880 C CA . THR A 1 103 ? -11.194 25.665 -37.251 1.00 61.44 103 THR A CA 1
ATOM 881 C C . THR A 1 103 ? -11.754 26.250 -38.539 1.00 61.44 103 THR A C 1
ATOM 883 O O . THR A 1 103 ? -11.023 26.893 -39.287 1.00 61.44 103 THR A O 1
ATOM 886 N N . ALA A 1 104 ? -13.041 26.021 -38.801 1.00 67.62 104 ALA A N 1
ATOM 887 C CA . ALA A 1 104 ? -13.756 26.632 -39.916 1.00 67.62 104 ALA A CA 1
ATOM 888 C C . ALA A 1 104 ? -14.358 27.978 -39.485 1.00 67.62 104 ALA A C 1
ATOM 890 O O . ALA A 1 104 ? -15.090 28.040 -38.495 1.00 67.62 104 ALA A O 1
ATOM 891 N N . HIS A 1 105 ? -14.103 29.043 -40.246 1.00 71.56 105 HIS A N 1
ATOM 892 C CA . HIS A 1 105 ? -14.812 30.315 -40.095 1.00 71.56 105 HIS A CA 1
ATOM 893 C C . HIS A 1 105 ? -16.077 30.286 -40.957 1.00 71.56 105 HIS A C 1
ATOM 895 O O . HIS A 1 105 ? -16.067 30.705 -42.109 1.00 71.56 105 HIS A O 1
ATOM 901 N N . LEU A 1 106 ? -17.155 29.727 -40.405 1.00 79.62 106 LEU A N 1
ATOM 902 C CA . LEU A 1 106 ? -18.459 29.679 -41.066 1.00 79.62 106 LEU A CA 1
ATOM 903 C C . LEU A 1 106 ? -19.285 30.921 -40.719 1.00 79.62 106 LEU A C 1
ATOM 905 O O . LEU A 1 106 ? -19.263 31.387 -39.578 1.00 79.62 106 LEU A O 1
ATOM 909 N N . LEU A 1 107 ? -20.047 31.426 -41.692 1.00 86.06 107 LEU A N 1
ATOM 910 C CA . LEU A 1 107 ? -21.011 32.498 -41.452 1.00 86.06 107 LEU A CA 1
ATOM 911 C C . LEU A 1 107 ? -22.137 32.006 -40.519 1.00 86.06 107 LEU A C 1
ATOM 913 O O . LEU A 1 107 ? -22.486 30.819 -40.550 1.00 86.06 107 LEU A O 1
ATOM 917 N N . PRO A 1 108 ? -22.748 32.893 -39.708 1.00 83.94 108 PRO A N 1
ATOM 918 C CA . PRO A 1 108 ? -23.823 32.516 -38.785 1.00 83.94 108 PRO A CA 1
ATOM 919 C C . PRO A 1 108 ? -25.000 31.802 -39.467 1.00 83.94 108 PRO A C 1
ATOM 921 O O . PRO A 1 108 ? -25.546 30.843 -38.921 1.00 83.94 108 PRO A O 1
ATOM 924 N N . GLU A 1 109 ? -25.341 32.222 -40.685 1.00 87.00 109 GLU A N 1
ATOM 925 C CA . GLU A 1 109 ? -26.401 31.628 -41.508 1.00 87.00 109 GLU A CA 1
ATOM 926 C C . GLU A 1 109 ? -26.081 30.178 -41.893 1.00 87.00 109 GLU A C 1
ATOM 928 O O . GLU A 1 109 ? -26.923 29.287 -41.767 1.00 87.00 109 GLU A O 1
ATOM 933 N N . THR A 1 110 ? -24.829 29.907 -42.271 1.00 84.06 110 THR A N 1
ATOM 934 C CA . THR A 1 110 ? -24.351 28.560 -42.607 1.00 84.06 110 THR A CA 1
ATOM 935 C C . THR A 1 110 ? -24.398 27.635 -41.393 1.00 84.06 110 THR A C 1
ATOM 937 O O . THR A 1 110 ? -24.773 26.469 -41.509 1.00 84.06 110 THR A O 1
ATOM 940 N N . ILE A 1 111 ? -24.076 28.150 -40.203 1.00 85.88 111 ILE A N 1
ATOM 941 C CA . ILE A 1 111 ? -24.162 27.379 -38.955 1.00 85.88 111 ILE A CA 1
ATOM 942 C C . ILE A 1 111 ? -25.621 27.035 -38.630 1.00 85.88 111 ILE A C 1
ATOM 944 O O . ILE A 1 111 ? -25.908 25.901 -38.242 1.00 85.88 111 ILE A O 1
ATOM 948 N N . ALA A 1 112 ? -26.542 27.989 -38.785 1.00 87.75 112 ALA A N 1
ATOM 949 C CA . ALA A 1 112 ? -27.968 27.757 -38.561 1.00 87.75 112 ALA A CA 1
ATOM 950 C C . ALA A 1 112 ? -28.524 26.698 -39.528 1.00 87.75 112 ALA A C 1
ATOM 952 O O . ALA A 1 112 ? -29.241 25.789 -39.109 1.00 87.75 112 ALA A O 1
ATOM 953 N N . TYR A 1 113 ? -28.114 26.758 -40.794 1.00 89.94 113 TYR A N 1
ATOM 954 C CA . TYR A 1 113 ? -28.483 25.772 -41.803 1.00 89.94 113 TYR A CA 1
ATOM 955 C C . TYR A 1 113 ? -27.974 24.359 -41.465 1.00 89.94 113 TYR A C 1
ATOM 957 O O . TYR A 1 113 ? -28.752 23.406 -41.474 1.00 89.94 113 TYR A O 1
ATOM 965 N N . LEU A 1 114 ? -26.700 24.214 -41.081 1.00 88.94 114 LEU A N 1
ATOM 966 C CA . LEU A 1 114 ? -26.124 22.917 -40.694 1.00 88.94 114 LEU A CA 1
ATOM 967 C C . LEU A 1 114 ? -26.805 22.315 -39.456 1.00 88.94 114 LEU A C 1
ATOM 969 O O . LEU A 1 114 ? -27.012 21.103 -39.388 1.00 88.94 114 LEU A O 1
ATOM 973 N N . LYS A 1 115 ? -27.203 23.153 -38.490 1.00 90.12 115 LYS A N 1
ATOM 974 C CA . LYS A 1 115 ? -27.999 22.709 -37.335 1.00 90.12 115 LYS A CA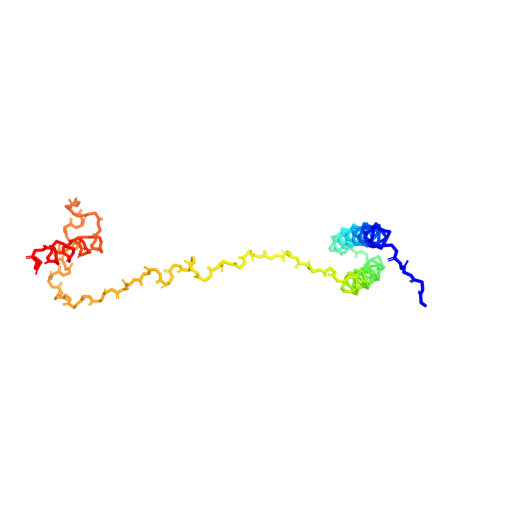 1
ATOM 975 C C . LYS A 1 115 ? -29.365 22.182 -37.764 1.00 90.12 115 LYS A C 1
ATOM 977 O O . LYS A 1 115 ? -29.734 21.087 -37.351 1.00 90.12 115 LYS A O 1
ATOM 982 N N . ALA A 1 116 ? -30.060 22.898 -38.646 1.00 92.19 116 ALA A N 1
ATOM 983 C CA . ALA A 1 116 ? -31.352 22.460 -39.165 1.00 92.19 116 ALA A CA 1
ATOM 984 C C . ALA A 1 116 ? -31.250 21.133 -39.941 1.00 92.19 116 ALA A C 1
ATOM 986 O O . ALA A 1 116 ? -32.138 20.290 -39.837 1.00 92.19 116 ALA A O 1
ATOM 987 N N . LEU A 1 117 ? -30.168 20.910 -40.696 1.00 90.31 117 LEU A N 1
ATOM 988 C CA . LEU A 1 117 ? -29.928 19.637 -41.388 1.00 90.31 117 LEU A CA 1
ATOM 989 C C . LEU A 1 117 ? -29.707 18.473 -40.417 1.00 90.31 117 LEU A C 1
ATOM 991 O O . LEU A 1 117 ? -30.221 17.379 -40.651 1.00 90.31 117 LEU A O 1
ATOM 995 N N . LYS A 1 118 ? -28.981 18.711 -39.321 1.00 91.50 118 LYS A N 1
ATOM 996 C CA . LYS A 1 118 ? -28.793 17.717 -38.260 1.00 91.50 118 LYS A CA 1
ATOM 997 C C . LYS A 1 118 ? -30.114 17.388 -37.562 1.00 91.50 118 LYS A C 1
ATOM 999 O O . LYS A 1 118 ? -30.422 16.220 -37.362 1.00 91.50 118 LYS A O 1
ATOM 1004 N N . GLU A 1 119 ? -30.911 18.401 -37.227 1.00 92.56 119 GLU A N 1
ATOM 1005 C CA . GLU A 1 119 ? -32.221 18.222 -36.578 1.00 92.56 119 GLU A CA 1
ATOM 1006 C C . GLU A 1 119 ? -33.216 17.461 -37.461 1.00 92.56 119 GLU A C 1
ATOM 1008 O O . GLU A 1 119 ? -33.992 16.651 -36.963 1.00 92.56 119 GLU A O 1
ATOM 1013 N N . LYS A 1 120 ? -33.149 17.662 -38.781 1.00 92.31 120 LYS A N 1
ATOM 1014 C CA . LYS A 1 120 ? -33.934 16.909 -39.771 1.00 92.31 120 LYS A CA 1
ATOM 1015 C C . LYS A 1 120 ? -33.389 15.500 -40.047 1.00 92.31 120 LYS A C 1
ATOM 1017 O O . LYS A 1 120 ? -33.986 14.777 -40.837 1.00 92.31 120 LYS A O 1
ATOM 1022 N N . GLY A 1 121 ? -32.259 15.118 -39.443 1.00 89.12 121 GLY A N 1
ATOM 1023 C CA . GLY A 1 121 ? -31.616 13.815 -39.640 1.00 89.12 121 GLY A CA 1
ATOM 1024 C C . GLY A 1 121 ? -30.959 13.629 -41.011 1.00 89.12 121 GLY A C 1
ATOM 1025 O O . GLY A 1 121 ? -30.631 12.506 -41.376 1.00 89.12 121 GLY A O 1
ATOM 1026 N N . VAL A 1 122 ? -30.766 14.711 -41.773 1.00 90.88 122 VAL A N 1
ATOM 1027 C CA . VAL A 1 122 ? -30.139 14.672 -43.106 1.00 90.88 122 VAL A CA 1
ATOM 1028 C C . VAL A 1 122 ? -28.632 14.435 -42.992 1.00 90.88 122 VAL A C 1
ATOM 1030 O O . VAL A 1 122 ? -28.046 13.782 -43.850 1.00 90.88 122 VAL A O 1
ATOM 1033 N N . ILE A 1 123 ? -28.009 14.941 -41.922 1.00 90.56 123 ILE A N 1
ATOM 1034 C CA . ILE A 1 123 ? -26.600 14.695 -41.595 1.00 90.56 123 ILE A CA 1
ATOM 1035 C C . ILE A 1 123 ? -26.471 14.127 -40.171 1.00 90.56 123 ILE A C 1
ATOM 1037 O O . ILE A 1 123 ? -27.215 14.551 -39.283 1.00 90.56 123 ILE A O 1
ATOM 1041 N N . PRO A 1 124 ? -25.525 13.202 -39.919 1.00 84.69 124 PRO A N 1
ATOM 1042 C CA . PRO A 1 124 ? -25.379 12.551 -38.614 1.00 84.69 124 PRO A CA 1
ATOM 1043 C C . PRO A 1 124 ? -24.794 13.485 -37.542 1.00 84.69 124 PRO A C 1
ATOM 1045 O O . PRO A 1 124 ? -25.314 13.595 -36.431 1.00 84.69 124 PRO A O 1
ATOM 1048 N N . ASP A 1 125 ? -23.718 14.197 -37.874 1.00 88.56 125 ASP A N 1
ATOM 1049 C CA . ASP A 1 125 ? -23.143 15.264 -37.060 1.00 88.56 125 ASP A CA 1
ATOM 1050 C C . ASP A 1 125 ? -22.464 16.299 -37.959 1.00 88.56 125 ASP A C 1
ATOM 1052 O O . ASP A 1 125 ? -21.953 15.974 -39.030 1.00 88.56 125 ASP A O 1
ATOM 1056 N N . ILE A 1 126 ? -22.435 17.550 -37.497 1.00 86.31 126 ILE A N 1
ATOM 1057 C CA . ILE A 1 126 ? -21.853 18.670 -38.240 1.00 86.31 126 ILE A CA 1
ATOM 1058 C C . ILE A 1 126 ? -20.350 18.455 -38.457 1.00 86.31 126 ILE A C 1
ATOM 1060 O O . ILE A 1 126 ? -19.842 18.759 -39.531 1.00 86.31 126 ILE A O 1
ATOM 1064 N N . SER A 1 127 ? -19.634 17.915 -37.465 1.00 82.56 127 SER A N 1
ATOM 1065 C CA . SER A 1 127 ? -18.177 17.748 -37.549 1.00 82.56 127 SER A CA 1
ATOM 1066 C C . SER A 1 127 ? -17.810 16.704 -38.599 1.00 82.56 127 SER A C 1
ATOM 1068 O O . SER A 1 127 ? -16.990 16.971 -39.470 1.00 82.56 127 SER A O 1
ATOM 1070 N N . SER A 1 128 ? -18.470 15.543 -38.554 1.00 82.31 128 SER A N 1
ATOM 1071 C CA . SER A 1 128 ? -18.249 14.459 -39.516 1.00 82.31 128 SER A CA 1
ATOM 1072 C C . SER A 1 128 ? -18.607 14.878 -40.939 1.00 82.31 128 SER A C 1
ATOM 1074 O O . SER A 1 128 ? -17.842 14.607 -41.857 1.00 82.31 128 SER A O 1
ATOM 1076 N N . PHE A 1 129 ? -19.713 15.607 -41.111 1.00 85.38 129 PHE A N 1
ATOM 1077 C CA . PHE A 1 129 ? -20.116 16.137 -42.413 1.00 85.38 129 PHE A CA 1
ATOM 1078 C C . PHE A 1 129 ? -19.074 17.102 -43.003 1.00 85.38 129 PHE A C 1
ATOM 1080 O O . PHE A 1 129 ? -18.730 17.007 -44.179 1.00 85.38 129 PHE A O 1
ATOM 1087 N N . LEU A 1 130 ? -18.535 18.018 -42.191 1.00 85.50 130 LEU A N 1
ATOM 1088 C CA . LEU A 1 130 ? -17.495 18.945 -42.644 1.00 85.50 130 LEU A CA 1
ATOM 1089 C C . LEU A 1 130 ? -16.178 18.222 -42.957 1.00 85.50 130 LEU A C 1
ATOM 1091 O O . LEU A 1 130 ? -15.523 18.560 -43.942 1.00 85.50 130 LEU A O 1
ATOM 1095 N N . ASP A 1 131 ? -15.804 17.220 -42.159 1.00 81.50 131 ASP A N 1
ATOM 1096 C CA . ASP A 1 131 ? -14.613 16.404 -42.413 1.00 81.50 131 ASP A CA 1
ATOM 1097 C C . ASP A 1 131 ? -14.737 15.625 -43.737 1.00 81.50 131 ASP A C 1
ATOM 1099 O O . ASP A 1 131 ? -13.771 15.545 -44.499 1.00 81.50 131 ASP A O 1
ATOM 1103 N N . GLU A 1 132 ? -15.918 15.082 -44.039 1.00 82.56 132 GLU A N 1
ATOM 1104 C CA . GLU A 1 132 ? -16.213 14.406 -45.309 1.00 82.56 132 GLU A CA 1
ATOM 1105 C C . GLU A 1 132 ? -16.180 15.370 -46.497 1.00 82.56 132 GLU A C 1
ATOM 1107 O O . GLU A 1 132 ? -15.538 15.071 -47.504 1.00 82.56 132 GLU A O 1
ATOM 1112 N N . LEU A 1 133 ? -16.787 16.550 -46.361 1.00 83.12 133 LEU A N 1
ATOM 1113 C CA . LEU A 1 133 ? -16.797 17.578 -47.404 1.00 83.12 133 LEU A CA 1
ATOM 1114 C C . LEU A 1 133 ? -15.377 18.052 -47.749 1.00 83.12 133 LEU A C 1
ATOM 1116 O O . LEU A 1 133 ? -15.031 18.200 -48.920 1.00 83.12 133 LEU A O 1
ATOM 1120 N N . VAL A 1 134 ? -14.519 18.224 -46.739 1.00 78.88 134 VAL A N 1
ATOM 1121 C CA . VAL A 1 134 ? -13.105 18.574 -46.942 1.00 78.88 134 VAL A CA 1
ATOM 1122 C C . VAL A 1 134 ? -12.336 17.437 -47.613 1.00 78.88 134 VAL A C 1
ATOM 1124 O O . VAL A 1 134 ? -11.508 17.702 -48.483 1.00 78.88 134 VAL A O 1
ATOM 1127 N N . ARG A 1 135 ? -12.579 16.177 -47.229 1.00 79.44 135 ARG A N 1
ATOM 1128 C CA . ARG A 1 135 ? -11.948 15.017 -47.883 1.00 79.44 135 ARG A CA 1
ATOM 1129 C C . ARG A 1 135 ? -12.351 14.913 -49.349 1.00 79.44 135 ARG A C 1
ATOM 1131 O O . ARG A 1 135 ? -11.480 14.703 -50.182 1.00 79.44 135 ARG A O 1
ATOM 1138 N N . HIS A 1 136 ? -13.632 15.105 -49.655 1.00 79.94 136 HIS A N 1
ATOM 1139 C CA . HIS A 1 136 ? -14.138 15.086 -51.026 1.00 79.94 136 HIS A CA 1
ATOM 1140 C C . HIS A 1 136 ? -13.441 16.141 -51.887 1.00 79.94 136 HIS A C 1
ATOM 1142 O O . HIS A 1 136 ? -12.833 15.808 -52.896 1.00 79.94 136 HIS A O 1
ATOM 1148 N N . HIS A 1 137 ? -13.419 17.392 -51.422 1.00 76.62 137 HIS A N 1
ATOM 1149 C CA . HIS A 1 137 ? -12.817 18.490 -52.172 1.00 76.62 137 HIS A CA 1
ATOM 1150 C C . HIS A 1 137 ? -11.296 18.336 -52.339 1.00 76.62 137 HIS A C 1
ATOM 1152 O O . HIS A 1 137 ? -10.743 18.733 -53.363 1.00 76.62 137 HIS A O 1
ATOM 1158 N N . LYS A 1 138 ? -10.596 17.771 -51.345 1.00 73.25 138 LYS A N 1
ATOM 1159 C CA . LYS A 1 138 ? -9.158 17.474 -51.462 1.00 73.25 138 LYS A CA 1
ATOM 1160 C C . LYS A 1 138 ? -8.870 16.378 -52.485 1.00 73.25 138 LYS A C 1
ATOM 1162 O O . LYS A 1 138 ? -7.877 16.482 -53.187 1.00 73.25 138 LYS A O 1
ATOM 1167 N N . ASN A 1 139 ? -9.739 15.375 -52.587 1.00 67.19 139 ASN A N 1
ATOM 1168 C CA . ASN A 1 139 ? -9.592 14.293 -53.561 1.00 67.19 139 ASN A CA 1
ATOM 1169 C C . ASN A 1 139 ? -9.962 14.724 -54.995 1.00 67.19 139 ASN A C 1
ATOM 1171 O O . ASN A 1 139 ? -9.548 14.069 -55.938 1.00 67.19 139 ASN A O 1
ATOM 1175 N N . GLU A 1 140 ? -10.735 15.800 -55.172 1.00 55.41 140 GLU A N 1
ATOM 1176 C CA . GLU A 1 140 ? -11.069 16.377 -56.488 1.00 55.41 140 GLU A CA 1
ATOM 1177 C C . GLU A 1 140 ? -9.997 17.338 -57.034 1.00 55.41 140 GLU A C 1
ATOM 1179 O O . GLU A 1 140 ? -10.094 17.780 -58.176 1.00 55.41 140 GLU A O 1
ATOM 1184 N N . THR A 1 141 ? -9.005 17.713 -56.218 1.00 52.72 141 THR A N 1
ATOM 1185 C CA . THR A 1 141 ? -7.922 18.641 -56.602 1.00 52.72 141 THR A CA 1
ATOM 1186 C C . THR A 1 141 ? -6.588 17.949 -56.911 1.00 52.72 141 THR A C 1
ATOM 1188 O O . THR A 1 141 ? -5.613 18.644 -57.205 1.00 52.72 141 THR A O 1
ATOM 1191 N N . GLU A 1 142 ? -6.555 16.613 -56.879 1.00 46.66 142 GLU A N 1
ATOM 1192 C CA . GLU A 1 142 ? -5.473 15.752 -57.393 1.00 46.66 142 GLU A CA 1
ATOM 1193 C C . GLU A 1 142 ? -5.847 15.172 -58.764 1.00 46.66 142 GLU A C 1
ATOM 1195 O O . GLU A 1 142 ? -4.942 15.100 -59.628 1.00 46.66 142 GLU A O 1
#

Radius of gyration: 32.27 Å; Cα contacts (8 Å, |Δi|>4): 50; chains: 1; bounding box: 78×55×86 Å

Foldseek 3Di:
DDPDDVVVVVVVVVVVVVVLVVVLVVLVVVLVVLVVVLVVLVVVLVPDDDPVVNVVSVVVNVVSVVVNVVSVVVSVVSVNDPPPDDPPPDPVPDPVVPDDDDDDPDDPVVVVVLVVCCVVVVDVDSVVVVVVVVVVVVVVVD

Organism: NCBI:txid230470

Secondary structure (DSSP, 8-state):
-----HHHHHHHHHHHHHHHHHHHHHHHHHHHHHHHHHHHHHHHHHH---HHHHHHHHHHHHHHHHHHHHHHHHHHHTT-----S-----GGG-HHHH---------HHHHHHHHHHHHTTSSS-HHHHHHHHHHHHHHT--

Nearest PDB structures (foldseek):
  4l0r-assembly1_B  TM=9.844E-01  e=4.824E-01  Homo sapiens
  4afl-assembly2_F  TM=9.128E-01  e=6.656E-01  Homo sapiens
  7f6j-assembly1_C  TM=9.041E-01  e=1.114E+00  Homo sapiens
  4h63-assembly1_H  TM=3.099E-01  e=1.188E+00  Schizosaccharomyces pombe 972h-
  7rro-assembly1_B0  TM=3.331E-01  e=9.944E+00  Bos taurus

Sequence (142 aa):
MRPTNPRKRAFDLEQYEKKQKKQIEHLLEKQKEFLSEWKALKKAFETESDAFEKKRIAYKMQSLERRIEMAKEELKKKGYKDNRGRPKKEAGTTYKEQRVKFTAHLLPETIAYLKALKEKGVIPDISSFLDELVRHHKNETE

Mean predicted aligned error: 16.21 Å

pLDDT: mean 81.54, std 13.42, range [46.47, 95.12]